Protein AF-A0A914P602-F1 (afdb_monomer_lite)

InterPro domains:
  IPR000719 Protein kinase domain [PS50011] (1-86)
  IPR001245 Serine-threonine/tyrosine-protein kinase, catalytic domain [PF07714] (1-86)
  IPR001245 Serine-threonine/tyrosine-protein kinase, catalytic domain [PR00109] (11-29)
  IPR001245 Serine-threonine/tyrosine-protein kinase, catalytic domain [PR00109] (63-73)
  IPR001245 Serine-threonine/tyrosine-protein kinase, catalytic domain [PR00109] (82-86)
  IPR008266 Tyrosine-protein kinase, active site [PS00109] (17-29)
  IPR011009 Protein kinase-like domain superfamily [SSF56112] (2-86)
  IPR020635 Tyrosine-protein kinase, catalytic domain [SM00219] (1-86)
  IPR050122 Receptor Tyrosine Kinase [PTHR24416] (1-86)

Foldseek 3Di:
DVVLAVVQLVVCVVQQKDQQADDPVQKDWDDDDPNHIDIHGHDSVVMDRDPDQWDADDPPDDGPVVLADPCCVPGVTDGSVRNVSD

Sequence (86 aa):
MCSQIAHGMTFLEERKLVHRDLAARNILVGDKISGIPEVKVADFGLARIMEEEVYEAAMGAKFPIKWTAIEAATYGNFSVKSDVWS

Radius of gyration: 13.55 Å; chains: 1; bounding box: 37×25×34 Å

Secondary structure (DSSP, 8-state):
-HHHHHHHHHHHHTTTEE-S--SGGGEEEEEEETTEEEEEE---TT-EE-SSS-EEPPTT----GGGS-HHHHHH-EE-HHHHHH-

Structure (mmCIF, N/CA/C/O backbone):
data_AF-A0A914P602-F1
#
_entry.id   AF-A0A914P602-F1
#
loop_
_atom_site.group_PDB
_atom_site.id
_atom_site.type_symbol
_atom_site.label_atom_id
_atom_site.label_alt_id
_atom_site.label_comp_id
_atom_site.label_asym_id
_atom_site.label_entity_id
_atom_site.label_seq_id
_atom_site.pdbx_PDB_ins_code
_atom_site.Cartn_x
_atom_site.Cartn_y
_atom_site.Cartn_z
_atom_site.occupancy
_atom_site.B_iso_or_equiv
_atom_site.auth_seq_id
_atom_site.auth_comp_id
_atom_site.auth_asym_id
_atom_site.auth_atom_id
_atom_site.pdbx_PDB_model_num
ATOM 1 N N . MET A 1 1 ? 11.984 -2.649 -8.449 1.00 89.50 1 MET A N 1
ATOM 2 C CA . MET A 1 1 ? 10.513 -2.726 -8.311 1.00 89.50 1 MET A CA 1
ATOM 3 C C . MET A 1 1 ? 10.081 -2.363 -6.895 1.00 89.50 1 MET A C 1
ATOM 5 O O . MET A 1 1 ? 9.493 -1.304 -6.754 1.00 89.50 1 MET A O 1
ATOM 9 N N . CYS A 1 2 ? 10.458 -3.112 -5.848 1.00 95.75 2 CYS A N 1
ATOM 10 C CA . CYS A 1 2 ? 10.037 -2.809 -4.465 1.00 95.75 2 CYS A CA 1
ATOM 11 C C . CYS A 1 2 ? 10.359 -1.377 -4.007 1.00 95.75 2 CYS A C 1
ATOM 13 O O . CYS A 1 2 ? 9.501 -0.722 -3.441 1.00 95.75 2 CYS A O 1
ATOM 15 N N . SER A 1 3 ? 11.551 -0.852 -4.321 1.00 97.19 3 SER A N 1
ATOM 16 C CA . SER A 1 3 ? 11.904 0.538 -3.983 1.00 97.19 3 SER A CA 1
ATOM 17 C C . SER A 1 3 ? 10.976 1.575 -4.635 1.00 97.19 3 SER A C 1
ATOM 19 O O . SER A 1 3 ? 10.630 2.555 -3.989 1.00 97.19 3 SER A O 1
ATOM 21 N N . GLN A 1 4 ? 10.527 1.364 -5.877 1.00 98.06 4 GLN A N 1
ATOM 22 C CA . GLN A 1 4 ? 9.585 2.277 -6.541 1.00 98.06 4 GLN A CA 1
ATOM 23 C C . GLN A 1 4 ? 8.190 2.201 -5.895 1.00 98.06 4 GLN A C 1
ATOM 25 O O . GLN A 1 4 ? 7.569 3.233 -5.667 1.00 98.06 4 GLN A O 1
ATOM 30 N N . ILE A 1 5 ? 7.734 0.991 -5.541 1.00 98.44 5 ILE A N 1
ATOM 31 C CA . ILE A 1 5 ? 6.468 0.777 -4.818 1.00 98.44 5 ILE A CA 1
ATOM 32 C C . ILE A 1 5 ? 6.524 1.465 -3.450 1.00 98.44 5 ILE A C 1
ATOM 34 O O . ILE A 1 5 ? 5.637 2.247 -3.132 1.00 98.44 5 ILE A O 1
ATOM 38 N N . ALA A 1 6 ? 7.592 1.238 -2.680 1.00 98.38 6 ALA A N 1
ATOM 39 C CA . ALA A 1 6 ? 7.785 1.843 -1.366 1.00 98.38 6 ALA A CA 1
ATOM 40 C C . ALA A 1 6 ? 7.809 3.376 -1.436 1.00 98.38 6 ALA A C 1
ATOM 42 O O . ALA A 1 6 ? 7.112 4.013 -0.659 1.00 98.38 6 ALA A O 1
ATOM 43 N N . HIS A 1 7 ? 8.516 3.971 -2.406 1.00 98.38 7 HIS A N 1
ATOM 44 C CA . HIS A 1 7 ? 8.465 5.423 -2.625 1.00 98.38 7 HIS A CA 1
ATOM 45 C C . HIS A 1 7 ? 7.046 5.916 -2.938 1.00 98.38 7 HIS A C 1
ATOM 47 O O . HIS A 1 7 ? 6.627 6.947 -2.417 1.00 98.38 7 HIS A O 1
ATOM 53 N N . GLY A 1 8 ? 6.293 5.176 -3.759 1.00 98.19 8 GLY A N 1
ATOM 54 C CA . GLY A 1 8 ? 4.883 5.465 -4.013 1.00 98.19 8 GLY A CA 1
ATOM 55 C C . GLY A 1 8 ? 4.050 5.438 -2.730 1.00 98.19 8 GLY A C 1
ATOM 56 O O . GLY A 1 8 ? 3.277 6.358 -2.492 1.00 98.19 8 GLY A O 1
ATOM 57 N N . MET A 1 9 ? 4.253 4.437 -1.872 1.00 98.56 9 MET A N 1
ATOM 58 C CA . MET A 1 9 ? 3.541 4.312 -0.596 1.00 98.56 9 MET A CA 1
ATOM 59 C C . MET A 1 9 ? 3.946 5.382 0.427 1.00 98.56 9 MET A C 1
ATOM 61 O O . MET A 1 9 ? 3.075 5.902 1.116 1.00 98.56 9 MET A O 1
ATOM 65 N N . THR A 1 10 ? 5.217 5.793 0.480 1.00 98.44 10 THR A N 1
ATOM 66 C CA . THR A 1 10 ? 5.660 6.938 1.298 1.00 98.44 10 THR A CA 1
ATOM 67 C C . THR A 1 10 ? 4.949 8.226 0.880 1.00 98.44 10 THR A C 1
ATOM 69 O O . THR A 1 10 ? 4.487 8.985 1.727 1.00 98.44 10 THR A O 1
ATOM 72 N N . PHE A 1 11 ? 4.769 8.453 -0.423 1.00 98.12 11 PHE A N 1
ATOM 73 C CA . PHE A 1 11 ? 4.019 9.612 -0.915 1.00 98.12 11 PHE A CA 1
ATOM 74 C C . PHE A 1 11 ? 2.541 9.605 -0.474 1.00 98.12 11 PHE A C 1
ATOM 76 O O . PHE A 1 11 ? 1.959 10.677 -0.265 1.00 98.12 11 PHE A O 1
ATOM 83 N N . LEU A 1 12 ? 1.927 8.421 -0.330 1.00 97.62 12 LEU A N 1
ATOM 84 C CA . LEU A 1 12 ? 0.572 8.274 0.218 1.00 97.62 12 LEU A CA 1
ATOM 85 C C . LEU A 1 12 ? 0.542 8.524 1.734 1.00 97.62 12 LEU A C 1
ATOM 87 O O . LEU A 1 12 ? -0.337 9.248 2.204 1.00 97.62 12 LEU A O 1
ATOM 91 N N . GLU A 1 13 ? 1.526 8.003 2.478 1.00 97.12 13 GLU A N 1
ATOM 92 C CA . GLU A 1 13 ? 1.696 8.235 3.924 1.00 97.12 13 GLU A CA 1
ATOM 93 C C . GLU A 1 13 ? 1.766 9.733 4.248 1.00 97.12 13 GLU A C 1
ATOM 95 O O . GLU A 1 13 ? 1.023 10.214 5.103 1.00 97.12 13 GLU A O 1
ATOM 100 N N . GLU A 1 14 ? 2.569 10.501 3.505 1.00 97.00 14 GLU A N 1
ATOM 101 C CA . GLU A 1 14 ? 2.679 11.963 3.651 1.00 97.00 14 GLU A CA 1
ATOM 102 C C . GLU A 1 14 ? 1.339 12.700 3.476 1.00 97.00 14 GLU A C 1
ATOM 104 O O . GLU A 1 14 ? 1.155 13.806 3.985 1.00 97.00 14 GLU A O 1
ATOM 109 N N . ARG A 1 15 ? 0.392 12.098 2.749 1.00 95.69 15 ARG A N 1
ATOM 110 C CA . ARG A 1 15 ? -0.955 12.634 2.492 1.00 95.69 15 ARG A CA 1
ATOM 111 C C . ARG A 1 15 ? -2.014 12.051 3.415 1.00 95.69 15 ARG A C 1
ATOM 113 O O . ARG A 1 15 ? -3.196 12.311 3.197 1.00 95.69 15 ARG A O 1
ATOM 120 N N . LYS A 1 16 ? -1.603 11.271 4.421 1.00 95.62 16 LYS A N 1
ATOM 121 C CA . LYS A 1 16 ? -2.498 10.511 5.299 1.00 95.62 16 LYS A CA 1
ATOM 122 C C . LYS A 1 16 ? -3.497 9.675 4.496 1.00 95.62 16 LYS A C 1
ATOM 124 O O . LYS A 1 16 ? -4.676 9.608 4.834 1.00 95.62 16 LYS A O 1
ATOM 129 N N . LEU A 1 17 ? -3.049 9.089 3.388 1.00 96.75 17 LEU A N 1
ATOM 130 C CA . LEU A 1 17 ? -3.877 8.244 2.541 1.00 96.75 17 LEU A CA 1
ATOM 131 C C . LEU A 1 17 ? -3.492 6.783 2.761 1.00 96.75 17 LEU A C 1
ATOM 133 O O . LEU A 1 17 ? -2.337 6.412 2.570 1.00 96.75 17 LEU A O 1
ATOM 137 N N . VAL A 1 18 ? -4.480 5.961 3.116 1.00 97.25 18 VAL A N 1
ATOM 138 C CA . VAL A 1 18 ? -4.348 4.500 3.162 1.00 97.25 18 VAL A CA 1
ATOM 139 C C . VAL A 1 18 ? -4.906 3.879 1.896 1.00 97.25 18 VAL A C 1
ATOM 141 O O . VAL A 1 18 ? -6.006 4.228 1.463 1.00 97.25 18 VAL A O 1
ATOM 144 N N . HIS A 1 19 ? -4.168 2.944 1.311 1.00 97.81 19 HIS A N 1
ATOM 145 C CA . HIS A 1 19 ? -4.534 2.235 0.093 1.00 97.81 19 HIS A CA 1
ATOM 146 C C . HIS A 1 19 ? -5.549 1.123 0.358 1.00 97.81 19 HIS A C 1
ATOM 148 O O . HIS A 1 19 ? -6.506 0.982 -0.405 1.00 97.81 19 HIS A O 1
ATOM 154 N N . ARG A 1 20 ? -5.361 0.342 1.433 1.00 96.75 20 ARG A N 1
ATOM 155 C CA . ARG A 1 20 ? -6.265 -0.737 1.890 1.00 96.75 20 ARG A CA 1
ATOM 156 C C . ARG A 1 20 ? -6.409 -1.934 0.939 1.00 96.75 20 ARG A C 1
ATOM 158 O O . ARG A 1 20 ? -7.198 -2.839 1.207 1.00 96.75 20 ARG A O 1
ATOM 165 N N . ASP A 1 21 ? -5.662 -1.942 -0.161 1.00 96.75 21 ASP A N 1
ATOM 166 C CA . ASP A 1 21 ? -5.628 -3.019 -1.159 1.00 96.75 21 ASP A CA 1
ATOM 167 C C . ASP A 1 21 ? -4.278 -3.046 -1.896 1.00 96.75 21 ASP A C 1
ATOM 169 O O . ASP A 1 21 ? -4.214 -3.211 -3.115 1.00 96.75 21 ASP A O 1
ATOM 173 N N . LEU A 1 22 ? -3.171 -2.821 -1.180 1.00 98.25 22 LEU A N 1
ATOM 174 C CA . LEU A 1 22 ? -1.851 -2.944 -1.787 1.00 98.25 22 LEU A CA 1
ATOM 175 C C . LEU A 1 22 ? -1.566 -4.430 -2.049 1.00 98.25 22 LEU A C 1
ATOM 177 O O . LEU A 1 22 ? -1.545 -5.258 -1.146 1.00 98.25 22 LEU A O 1
ATOM 181 N N . ALA A 1 23 ? -1.380 -4.789 -3.315 1.00 97.81 23 ALA A N 1
ATOM 182 C CA . ALA A 1 23 ? -1.039 -6.144 -3.727 1.00 97.81 23 ALA A CA 1
ATOM 183 C C . ALA A 1 23 ? -0.402 -6.121 -5.115 1.00 97.81 23 ALA A C 1
ATOM 185 O O . ALA A 1 23 ? -0.621 -5.194 -5.889 1.00 97.81 23 ALA A O 1
ATOM 186 N N . ALA A 1 24 ? 0.309 -7.189 -5.488 1.00 97.88 24 ALA A N 1
ATOM 187 C CA . ALA A 1 24 ? 0.968 -7.279 -6.795 1.00 97.88 24 ALA A CA 1
ATOM 188 C C . ALA A 1 24 ? 0.012 -7.071 -7.990 1.00 97.88 24 ALA A C 1
ATOM 190 O O . ALA A 1 24 ? 0.411 -6.490 -8.993 1.00 97.88 24 ALA A O 1
ATOM 191 N N . ARG A 1 25 ? -1.257 -7.495 -7.873 1.00 97.88 25 ARG A N 1
ATOM 192 C CA . ARG A 1 25 ? -2.305 -7.263 -8.894 1.00 97.88 25 ARG A CA 1
ATOM 193 C C . ARG A 1 25 ? -2.609 -5.777 -9.138 1.00 97.88 25 ARG A C 1
ATOM 195 O O . ARG A 1 25 ? -3.050 -5.432 -10.225 1.00 97.88 25 ARG A O 1
ATOM 202 N N . ASN A 1 26 ? -2.340 -4.935 -8.142 1.00 98.25 26 ASN A N 1
ATOM 203 C CA . ASN A 1 26 ? -2.586 -3.496 -8.137 1.00 98.25 26 ASN A CA 1
ATOM 204 C C . ASN A 1 26 ? -1.286 -2.7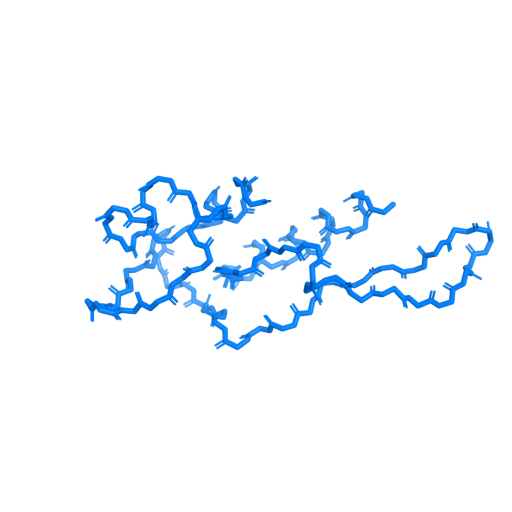07 -8.387 1.00 98.25 26 ASN A C 1
ATOM 206 O O . ASN A 1 26 ? -1.220 -1.503 -8.156 1.00 98.25 26 ASN A O 1
ATOM 210 N N . ILE A 1 27 ? -0.235 -3.377 -8.877 1.00 98.44 27 ILE A N 1
ATOM 211 C CA . ILE A 1 27 ? 0.988 -2.739 -9.361 1.00 98.44 27 ILE A CA 1
ATOM 212 C C . ILE A 1 27 ? 1.002 -2.807 -10.885 1.00 98.44 27 ILE A C 1
ATOM 214 O O . ILE A 1 27 ? 1.072 -3.885 -11.475 1.00 98.44 27 ILE A O 1
ATOM 218 N N . LEU A 1 28 ? 0.976 -1.642 -11.527 1.00 98.38 28 LEU A N 1
ATOM 219 C CA . LEU A 1 28 ? 1.117 -1.534 -12.975 1.00 98.38 28 LEU A CA 1
ATOM 220 C C . LEU A 1 28 ? 2.596 -1.527 -13.346 1.00 98.38 28 LEU A C 1
ATOM 222 O O . LEU A 1 28 ? 3.409 -0.880 -12.683 1.00 98.38 28 LEU A O 1
ATOM 226 N N . VAL A 1 29 ? 2.931 -2.228 -14.426 1.00 97.94 29 VAL A N 1
ATOM 227 C CA . VAL A 1 29 ? 4.285 -2.301 -14.979 1.00 97.94 29 VAL A CA 1
ATOM 228 C C . VAL A 1 29 ? 4.274 -1.635 -16.348 1.00 97.94 29 VAL A C 1
ATOM 230 O O . VAL A 1 29 ? 3.523 -2.050 -17.228 1.00 97.94 29 VAL A O 1
ATOM 233 N N . GLY A 1 30 ? 5.075 -0.586 -16.500 1.00 96.25 30 GLY A N 1
ATOM 234 C CA . GLY A 1 30 ? 5.259 0.147 -17.747 1.00 96.25 30 GLY A CA 1
ATOM 235 C C . GLY A 1 30 ? 6.534 -0.254 -18.486 1.00 96.25 30 GLY A C 1
ATOM 236 O O . GLY A 1 30 ? 7.149 -1.292 -18.216 1.00 96.25 30 GLY A O 1
ATOM 237 N N . ASP A 1 31 ? 6.939 0.606 -19.418 1.00 97.06 31 ASP A N 1
ATOM 238 C CA . ASP A 1 31 ? 8.149 0.421 -20.211 1.00 97.06 31 ASP A CA 1
ATOM 239 C C . ASP A 1 31 ? 9.426 0.456 -19.360 1.00 97.06 31 ASP A C 1
ATOM 241 O O . ASP A 1 31 ? 9.467 0.933 -18.220 1.00 97.06 31 ASP A O 1
ATOM 245 N N . LYS A 1 32 ? 10.510 -0.080 -19.929 1.00 96.44 32 LYS A N 1
ATOM 246 C C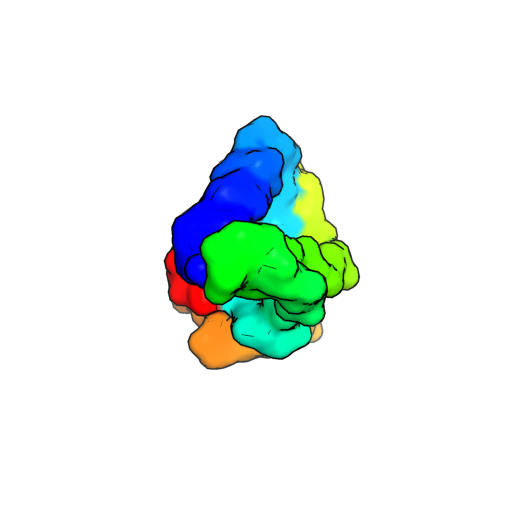A . LYS A 1 32 ? 11.822 -0.081 -19.282 1.00 96.44 32 LYS A CA 1
ATOM 247 C C . LYS A 1 32 ? 12.565 1.217 -19.572 1.00 96.44 32 LYS A C 1
ATOM 249 O O . LYS A 1 32 ? 12.876 1.508 -20.723 1.00 96.44 32 LYS A O 1
ATOM 254 N N . ILE A 1 33 ? 12.963 1.917 -18.516 1.00 92.25 33 ILE A N 1
ATOM 255 C CA . ILE A 1 33 ? 13.859 3.074 -18.575 1.00 92.25 33 ILE A CA 1
ATOM 256 C C . ILE A 1 33 ? 15.226 2.606 -18.077 1.00 92.25 33 ILE A C 1
ATOM 258 O O . ILE A 1 33 ? 15.344 2.068 -16.976 1.00 92.25 33 ILE A O 1
ATOM 262 N N . SER A 1 34 ? 16.263 2.744 -18.907 1.00 93.81 34 SER A N 1
ATOM 263 C CA . SER A 1 34 ? 17.629 2.303 -18.570 1.00 93.81 34 SER A CA 1
ATOM 264 C C . SER A 1 34 ? 17.712 0.831 -18.124 1.00 93.81 34 SER A C 1
ATOM 266 O O . SER A 1 34 ? 18.468 0.476 -17.224 1.00 93.81 34 SER A O 1
ATOM 268 N N . GLY A 1 35 ? 16.900 -0.039 -18.736 1.00 94.19 35 GLY A N 1
ATOM 269 C CA . GLY A 1 35 ? 16.863 -1.477 -18.439 1.00 94.19 35 GLY A CA 1
ATOM 270 C C . GLY A 1 35 ? 16.015 -1.882 -17.225 1.00 94.19 35 GLY A C 1
ATOM 271 O O . GLY A 1 35 ? 15.840 -3.078 -16.993 1.00 94.19 35 GLY A O 1
ATOM 272 N N . ILE A 1 36 ? 15.436 -0.928 -16.491 1.00 94.00 36 ILE A N 1
ATOM 273 C CA . ILE A 1 36 ? 14.604 -1.176 -15.306 1.00 94.00 36 ILE A CA 1
ATOM 274 C C . ILE A 1 36 ? 13.139 -0.870 -15.655 1.00 94.00 36 ILE A C 1
ATOM 276 O O . ILE A 1 36 ? 12.874 0.209 -16.181 1.00 94.00 36 ILE A O 1
ATOM 280 N N . PRO A 1 37 ? 12.174 -1.770 -15.380 1.00 95.94 37 PRO A N 1
ATOM 281 C CA . PRO A 1 37 ? 10.762 -1.464 -15.595 1.00 95.94 37 PRO A CA 1
ATOM 282 C C . PRO A 1 37 ? 10.290 -0.360 -14.644 1.00 95.94 37 PRO A C 1
ATOM 284 O O . PRO A 1 37 ? 10.584 -0.398 -13.440 1.00 95.94 37 PRO A O 1
ATOM 287 N N . GLU A 1 38 ? 9.541 0.600 -15.179 1.00 97.25 38 GLU A N 1
ATOM 288 C CA . GLU A 1 38 ? 8.792 1.554 -14.368 1.00 97.25 38 GLU A CA 1
ATOM 289 C C . GLU A 1 38 ? 7.587 0.843 -13.738 1.00 97.25 38 GLU A C 1
ATOM 291 O O . GLU A 1 38 ? 6.856 0.121 -14.419 1.00 97.25 38 GLU A O 1
ATOM 296 N N . VAL A 1 39 ? 7.383 1.009 -12.431 1.00 97.62 39 VAL A N 1
ATOM 297 C CA . VAL A 1 39 ? 6.225 0.447 -11.725 1.00 97.62 39 VAL A CA 1
ATOM 298 C C . VAL A 1 39 ? 5.475 1.525 -10.961 1.00 97.62 39 VAL A C 1
ATOM 300 O O . VAL A 1 39 ? 6.083 2.427 -10.385 1.00 97.62 39 VAL A O 1
ATOM 303 N N . LYS A 1 40 ? 4.146 1.426 -10.943 1.00 98.06 40 LYS A N 1
ATOM 304 C CA . LYS A 1 40 ? 3.266 2.382 -10.262 1.00 98.06 40 LYS A CA 1
ATOM 305 C C . LYS A 1 40 ? 2.213 1.644 -9.443 1.00 98.06 40 LYS A C 1
ATOM 307 O O . LYS A 1 40 ? 1.667 0.640 -9.896 1.00 98.06 40 LYS A O 1
ATOM 312 N N . VAL A 1 41 ? 1.938 2.159 -8.249 1.00 98.44 41 VAL A N 1
ATOM 313 C CA . VAL A 1 41 ? 0.816 1.718 -7.411 1.00 98.44 41 VAL A CA 1
ATOM 314 C C . VAL A 1 41 ? -0.488 2.201 -8.050 1.00 98.44 41 VAL A C 1
ATOM 316 O O . VAL A 1 41 ? -0.555 3.341 -8.517 1.00 98.44 41 VAL A O 1
ATOM 319 N N . ALA A 1 42 ? -1.494 1.337 -8.120 1.00 98.06 42 ALA A N 1
ATOM 320 C CA . ALA A 1 42 ? -2.762 1.592 -8.791 1.00 98.06 42 ALA A CA 1
ATOM 321 C C . ALA A 1 42 ? -3.948 1.010 -8.012 1.00 98.06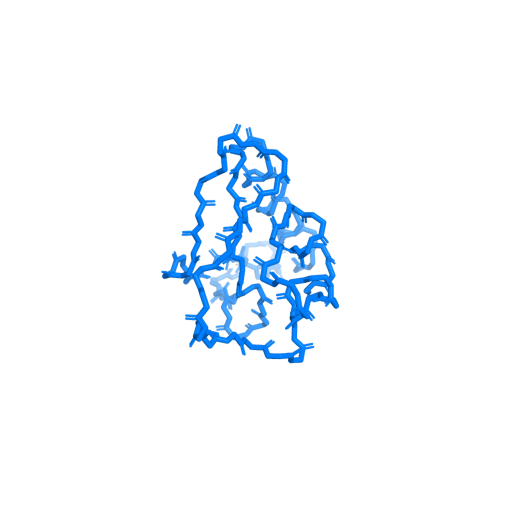 42 ALA A C 1
ATOM 323 O O . ALA A 1 42 ? -3.773 0.334 -7.012 1.00 98.06 42 ALA A O 1
ATOM 324 N N . ASP A 1 43 ? -5.154 1.265 -8.522 1.00 96.56 43 ASP A N 1
ATOM 325 C CA . ASP A 1 43 ? -6.435 0.883 -7.918 1.00 96.56 43 ASP A CA 1
ATOM 326 C C . ASP A 1 43 ? -6.661 1.445 -6.505 1.00 96.56 43 ASP A C 1
ATOM 328 O O . ASP A 1 43 ? -6.570 0.779 -5.477 1.00 96.56 43 ASP A O 1
ATOM 332 N N . PHE A 1 44 ? -7.042 2.719 -6.477 1.00 96.56 44 PHE A N 1
ATOM 333 C CA . PHE A 1 44 ? -7.396 3.445 -5.261 1.00 96.56 44 PHE A CA 1
ATOM 334 C C . PHE A 1 44 ? -8.889 3.311 -4.906 1.00 96.56 44 PHE A C 1
ATOM 336 O O . PHE A 1 44 ? -9.412 4.130 -4.152 1.00 96.56 44 PHE A O 1
ATOM 343 N N . GLY A 1 45 ? -9.611 2.310 -5.431 1.00 94.25 45 GLY A N 1
ATOM 344 C CA . GLY A 1 45 ? -11.057 2.168 -5.204 1.00 94.25 45 GLY A CA 1
ATOM 345 C C . GLY A 1 45 ? -11.437 2.014 -3.723 1.00 94.25 45 GLY A C 1
ATOM 346 O O . GLY A 1 45 ? -12.467 2.524 -3.264 1.00 94.25 45 GLY A O 1
ATOM 347 N N . LEU A 1 46 ? -10.567 1.366 -2.944 1.00 93.31 46 LEU A N 1
ATOM 348 C CA . LEU A 1 46 ? -10.724 1.210 -1.495 1.00 93.31 46 LEU A CA 1
ATOM 349 C C . LEU A 1 46 ? -9.970 2.261 -0.676 1.00 93.31 46 LEU A C 1
ATOM 351 O O . LEU A 1 46 ? -10.186 2.331 0.537 1.00 93.31 46 LEU A O 1
ATOM 355 N N . ALA A 1 47 ? -9.164 3.107 -1.317 1.00 95.56 47 ALA A N 1
ATOM 356 C CA . ALA A 1 47 ? -8.314 4.070 -0.638 1.00 95.56 47 ALA A CA 1
ATOM 357 C C . ALA A 1 47 ? -9.120 5.117 0.138 1.00 95.56 47 ALA A C 1
ATOM 359 O O . ALA A 1 47 ? -10.209 5.521 -0.284 1.00 95.56 47 ALA A O 1
ATOM 360 N N . ARG A 1 48 ? -8.602 5.572 1.280 1.00 95.69 48 ARG A N 1
ATOM 361 C CA . ARG A 1 48 ? -9.256 6.586 2.121 1.00 95.69 48 ARG A CA 1
ATOM 362 C C . ARG A 1 48 ? -8.236 7.575 2.668 1.00 95.69 48 ARG A C 1
ATOM 364 O O . ARG A 1 48 ? -7.143 7.183 3.063 1.00 95.69 48 ARG A O 1
ATOM 371 N N . ILE A 1 49 ? -8.618 8.850 2.683 1.00 94.62 49 ILE A N 1
ATOM 372 C CA . ILE A 1 49 ? -7.893 9.894 3.412 1.00 94.62 49 ILE A CA 1
ATOM 373 C C . ILE A 1 49 ? -8.291 9.780 4.879 1.00 94.62 49 ILE A C 1
ATOM 375 O O . ILE A 1 49 ? -9.470 9.605 5.192 1.00 94.62 49 ILE A O 1
ATOM 379 N N . MET A 1 50 ? -7.303 9.858 5.754 1.00 92.75 50 MET A N 1
ATOM 380 C CA . MET A 1 50 ? -7.468 9.735 7.189 1.00 92.75 50 MET A CA 1
ATOM 381 C C . MET A 1 50 ? -7.408 11.116 7.834 1.00 92.75 50 MET A C 1
ATOM 383 O O . MET A 1 50 ? -6.467 11.882 7.610 1.00 92.75 50 MET A O 1
ATOM 387 N N . GLU A 1 51 ? -8.411 11.431 8.647 1.00 89.56 51 GLU A N 1
ATOM 388 C CA . GLU A 1 51 ? -8.380 12.617 9.508 1.00 89.56 51 GLU A CA 1
ATOM 389 C C . GLU A 1 51 ? -7.502 12.355 10.747 1.00 89.56 51 GLU A C 1
ATOM 391 O O . GLU A 1 51 ? -6.712 13.214 11.152 1.00 89.56 51 GLU A O 1
ATOM 396 N N . GLU A 1 52 ? -7.558 11.123 11.264 1.00 91.25 52 GLU A N 1
ATOM 397 C CA . GLU A 1 52 ? -6.799 10.613 12.412 1.00 91.25 52 GLU A CA 1
ATOM 398 C C . GLU A 1 52 ? -5.721 9.587 11.998 1.00 91.25 52 GLU A C 1
ATOM 400 O O . GLU A 1 52 ? -5.477 9.370 10.813 1.00 91.25 52 GLU A O 1
ATOM 405 N N . GLU A 1 53 ? -5.034 8.963 12.964 1.00 91.19 53 GLU A N 1
ATOM 406 C CA . GLU A 1 53 ? -4.010 7.930 12.706 1.00 91.19 53 GLU A CA 1
ATOM 407 C C . GLU A 1 53 ? -4.585 6.560 12.323 1.00 91.19 53 GLU A C 1
ATOM 409 O O . GLU A 1 53 ? -3.861 5.716 11.784 1.00 91.19 53 GLU A O 1
ATOM 414 N N . VAL A 1 54 ? -5.878 6.340 12.573 1.00 93.94 54 VAL A N 1
ATOM 415 C CA . VAL A 1 54 ? -6.603 5.108 12.245 1.00 93.94 54 VAL A CA 1
ATOM 416 C C . VAL A 1 54 ? -7.896 5.460 11.511 1.00 93.94 54 VAL A C 1
ATOM 418 O O . VAL A 1 54 ? -8.596 6.402 11.865 1.00 93.94 54 VAL A O 1
ATOM 421 N N . TYR A 1 55 ? -8.204 4.703 10.462 1.00 93.44 55 TYR A N 1
ATOM 422 C CA . TYR A 1 55 ? -9.464 4.742 9.737 1.00 93.44 55 TYR A CA 1
ATOM 423 C C . TYR A 1 55 ? -10.273 3.495 10.075 1.00 93.44 55 TYR A C 1
ATOM 425 O O . TYR A 1 55 ? -9.847 2.376 9.780 1.00 93.44 55 TYR A O 1
ATOM 433 N N . GLU A 1 56 ? -11.457 3.688 10.642 1.00 93.06 56 GLU A N 1
ATOM 434 C CA . GLU A 1 56 ? -12.380 2.601 10.956 1.00 93.06 56 GLU A CA 1
ATOM 435 C C . GLU A 1 56 ? -13.310 2.333 9.769 1.00 93.06 56 GLU A C 1
ATOM 437 O O . GLU A 1 56 ? -14.074 3.191 9.314 1.00 93.06 56 GLU A O 1
ATOM 442 N N . ALA A 1 57 ? -13.239 1.122 9.225 1.00 89.38 57 ALA A N 1
ATOM 443 C CA . ALA A 1 57 ? -14.125 0.698 8.157 1.00 89.38 57 ALA A CA 1
ATOM 444 C C . ALA A 1 57 ? -15.516 0.325 8.688 1.00 89.38 57 ALA A C 1
ATOM 446 O O . ALA A 1 57 ? -15.663 -0.283 9.745 1.00 89.38 57 ALA A O 1
ATOM 447 N N . ALA A 1 58 ? -16.549 0.603 7.889 1.00 86.31 58 ALA A N 1
ATOM 448 C CA . ALA A 1 58 ? -17.905 0.162 8.195 1.00 86.31 58 ALA A CA 1
ATOM 449 C C . ALA A 1 58 ? -18.002 -1.374 8.291 1.00 86.31 58 ALA A C 1
ATOM 451 O O . ALA A 1 58 ? -17.386 -2.104 7.504 1.00 86.31 58 ALA A O 1
ATOM 452 N N . MET A 1 59 ? -18.836 -1.858 9.219 1.00 79.50 59 MET A N 1
ATOM 453 C CA . MET A 1 59 ? -19.116 -3.288 9.370 1.00 79.50 59 MET A CA 1
ATOM 454 C C . MET A 1 59 ? -19.577 -3.920 8.048 1.00 79.50 59 MET A C 1
ATOM 456 O O . MET A 1 59 ? -20.417 -3.374 7.335 1.00 79.50 59 MET A O 1
ATOM 460 N N . GLY A 1 60 ? -19.046 -5.107 7.745 1.00 77.06 60 GLY A N 1
ATOM 461 C CA . GLY A 1 60 ? -19.414 -5.887 6.558 1.00 77.06 60 GLY A CA 1
ATOM 462 C C . GLY A 1 60 ? -18.661 -5.522 5.274 1.00 77.06 60 GLY A C 1
ATOM 463 O O . GLY A 1 60 ? -18.927 -6.120 4.228 1.00 77.06 60 GLY A O 1
ATOM 464 N N . ALA A 1 61 ? -17.709 -4.585 5.326 1.00 81.62 61 ALA A N 1
ATOM 465 C CA . ALA A 1 61 ? -16.814 -4.326 4.204 1.00 81.62 61 ALA A CA 1
ATOM 466 C C . ALA A 1 61 ? -15.935 -5.557 3.893 1.00 81.62 61 ALA A C 1
ATOM 468 O O . ALA A 1 61 ? -15.455 -6.247 4.792 1.00 81.62 61 ALA A O 1
ATOM 469 N N . LYS A 1 62 ? -15.746 -5.854 2.600 1.00 84.62 62 LYS A N 1
ATOM 470 C CA . LYS A 1 62 ? -14.933 -6.986 2.128 1.00 84.62 62 LYS A CA 1
ATOM 471 C C . LYS A 1 62 ? -13.537 -6.507 1.750 1.00 84.62 62 LYS A C 1
ATOM 473 O O . LYS A 1 62 ? -13.407 -5.519 1.032 1.00 84.62 62 LYS A O 1
ATOM 478 N N . PHE A 1 63 ? -12.524 -7.252 2.183 1.00 87.12 63 PHE A N 1
ATOM 479 C CA . PHE A 1 63 ? -11.112 -6.924 1.988 1.00 87.12 63 PHE A CA 1
ATOM 480 C C . PHE A 1 63 ? -10.312 -8.129 1.485 1.00 87.12 63 PHE A C 1
ATOM 482 O O . PHE A 1 63 ? -10.723 -9.280 1.688 1.00 87.12 63 PHE A O 1
ATOM 489 N N . PRO A 1 64 ? -9.161 -7.896 0.835 1.00 93.88 64 PRO A N 1
ATOM 490 C CA . PRO A 1 64 ? -8.257 -8.953 0.393 1.00 93.88 64 PRO A CA 1
ATOM 491 C C . PRO A 1 64 ? -7.535 -9.607 1.583 1.00 93.88 64 PRO A C 1
ATOM 493 O O . PRO A 1 64 ? -6.380 -9.300 1.859 1.00 93.88 64 PRO A O 1
ATOM 496 N N . ILE A 1 65 ? -8.186 -10.555 2.265 1.00 93.75 65 ILE A N 1
ATOM 497 C CA . ILE A 1 65 ? -7.752 -11.079 3.578 1.00 93.75 65 ILE A CA 1
ATOM 498 C C . ILE A 1 65 ? -6.273 -11.502 3.670 1.00 93.75 65 ILE A C 1
ATOM 500 O O . ILE A 1 65 ? -5.650 -11.324 4.707 1.00 93.75 65 ILE A O 1
ATOM 504 N N . LYS A 1 66 ? -5.681 -12.020 2.584 1.00 96.62 66 LYS A N 1
ATOM 505 C CA . LYS A 1 66 ? -4.268 -12.448 2.554 1.00 96.62 66 LYS A CA 1
ATOM 506 C C . LYS A 1 66 ? -3.259 -11.290 2.598 1.00 96.62 66 LYS A C 1
ATOM 508 O O . LYS A 1 66 ? -2.104 -11.533 2.916 1.00 96.62 66 LYS A O 1
ATOM 513 N N . TRP A 1 67 ? -3.696 -10.077 2.267 1.00 97.75 67 TRP A N 1
ATOM 514 C CA . TRP A 1 67 ? -2.916 -8.834 2.297 1.00 97.75 67 TRP A CA 1
ATOM 515 C C . TRP A 1 67 ? -3.418 -7.869 3.375 1.00 97.75 67 TRP A C 1
ATOM 517 O O . TRP A 1 67 ? -2.918 -6.767 3.497 1.00 97.75 67 TRP A O 1
ATOM 527 N N . THR A 1 68 ? -4.425 -8.245 4.162 1.00 97.00 68 THR A N 1
ATOM 528 C CA . THR A 1 68 ? -4.974 -7.362 5.196 1.00 97.00 68 THR A CA 1
ATOM 529 C C . THR A 1 68 ? -4.258 -7.622 6.519 1.00 97.00 68 THR A C 1
ATOM 531 O O . THR A 1 68 ? -4.222 -8.765 6.977 1.00 97.00 68 THR A O 1
ATOM 534 N N . ALA A 1 69 ? -3.712 -6.572 7.136 1.00 97.81 69 ALA A N 1
ATOM 535 C CA . ALA A 1 69 ? -3.129 -6.651 8.474 1.00 97.81 69 ALA A CA 1
ATOM 536 C C . ALA A 1 69 ? -4.153 -7.148 9.507 1.00 97.81 69 ALA A C 1
ATOM 538 O O . ALA A 1 69 ? -5.362 -6.972 9.337 1.00 97.81 69 ALA A O 1
ATOM 539 N N . ILE A 1 70 ? -3.688 -7.779 10.586 1.00 96.56 70 ILE A N 1
ATOM 540 C CA . ILE A 1 70 ? -4.578 -8.459 11.537 1.00 96.56 70 ILE A CA 1
ATOM 541 C C . ILE A 1 70 ? -5.546 -7.495 12.233 1.00 96.56 70 ILE A C 1
ATOM 543 O O . ILE A 1 70 ? -6.714 -7.831 12.433 1.00 96.56 70 ILE A O 1
ATOM 547 N N . GLU A 1 71 ? -5.093 -6.288 12.558 1.00 96.38 71 GLU A N 1
ATOM 548 C CA . GLU A 1 71 ? -5.909 -5.238 13.158 1.00 96.38 71 GLU A CA 1
ATOM 549 C C . GLU A 1 71 ? -6.985 -4.731 12.188 1.00 96.38 71 GLU A C 1
ATOM 551 O O . GLU A 1 71 ? -8.135 -4.533 12.585 1.00 96.38 71 GLU A O 1
ATOM 556 N N . ALA A 1 72 ? -6.654 -4.633 10.900 1.00 95.81 72 ALA A N 1
ATOM 557 C CA . ALA A 1 72 ? -7.594 -4.253 9.853 1.00 95.81 72 ALA A CA 1
ATOM 558 C C . ALA A 1 72 ? -8.609 -5.370 9.563 1.00 95.81 72 ALA A C 1
ATOM 560 O O . ALA A 1 72 ? -9.792 -5.101 9.363 1.00 95.81 72 ALA A O 1
ATOM 561 N N . ALA A 1 73 ? -8.177 -6.631 9.588 1.00 94.00 73 ALA A N 1
ATOM 562 C CA . ALA A 1 73 ? -9.033 -7.787 9.338 1.00 94.00 73 ALA A CA 1
ATOM 563 C C . ALA A 1 73 ? -9.997 -8.077 10.498 1.00 94.00 73 ALA A C 1
ATOM 565 O O . ALA A 1 73 ? -11.127 -8.503 10.266 1.00 94.00 73 ALA A O 1
ATOM 566 N N . THR A 1 74 ? -9.547 -7.863 11.737 1.00 93.19 74 THR A N 1
ATOM 567 C CA . THR A 1 74 ? -10.314 -8.200 12.946 1.00 93.19 74 THR A CA 1
ATOM 568 C C . THR A 1 74 ? -11.216 -7.053 13.382 1.00 93.19 74 THR A C 1
ATOM 570 O O . THR A 1 74 ? -12.359 -7.290 13.767 1.00 93.19 74 THR A O 1
ATOM 573 N N . TYR A 1 75 ? -10.713 -5.818 13.318 1.00 93.19 75 TYR A N 1
ATOM 574 C CA . TYR A 1 75 ? -11.395 -4.648 13.878 1.00 93.19 75 TYR A CA 1
ATOM 575 C C . TYR A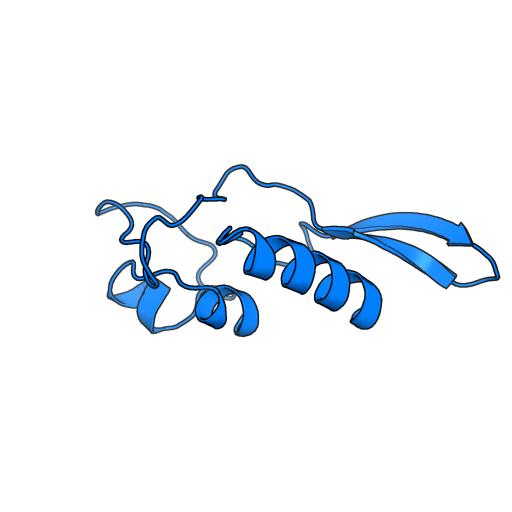 1 75 ? -11.831 -3.640 12.813 1.00 93.19 75 TYR A C 1
ATOM 577 O O . TYR A 1 75 ? -12.542 -2.697 13.130 1.00 93.19 75 TYR A O 1
ATOM 585 N N . GLY A 1 76 ? -11.435 -3.825 11.549 1.00 93.88 76 GLY A N 1
ATOM 586 C CA . GLY A 1 76 ? -11.670 -2.820 10.512 1.00 93.88 76 GLY A CA 1
ATOM 587 C C . GLY A 1 76 ? -10.782 -1.583 10.661 1.00 93.88 76 GLY A C 1
ATOM 588 O O . GLY A 1 76 ? -11.070 -0.574 10.023 1.00 93.88 76 GLY A O 1
ATOM 589 N N . ASN A 1 77 ? -9.720 -1.656 11.471 1.00 95.81 77 ASN A N 1
ATOM 590 C CA . ASN A 1 77 ? -8.829 -0.539 11.772 1.00 95.81 77 ASN A CA 1
ATOM 591 C C . ASN A 1 77 ? -7.691 -0.477 10.754 1.00 95.81 77 ASN A C 1
ATOM 593 O O . ASN A 1 77 ? -6.744 -1.257 10.817 1.00 95.81 77 ASN A O 1
ATOM 597 N N . PHE A 1 78 ? -7.777 0.461 9.820 1.00 96.56 78 PHE A N 1
ATOM 598 C CA . PHE A 1 78 ? -6.753 0.693 8.810 1.00 96.56 78 PHE A CA 1
ATOM 599 C C . PHE A 1 78 ? -5.843 1.840 9.223 1.00 96.56 78 PHE A C 1
ATOM 601 O O . PHE A 1 78 ? -6.288 2.878 9.696 1.00 96.56 78 PHE A O 1
ATOM 608 N N . SER A 1 79 ? -4.554 1.668 8.995 1.00 97.12 79 SER A N 1
ATOM 609 C CA . SER A 1 79 ? -3.547 2.710 9.165 1.00 97.12 79 SER A CA 1
ATOM 610 C C . SER A 1 79 ? -2.495 2.584 8.076 1.00 97.12 79 SER A C 1
ATOM 612 O O . SER A 1 79 ? -2.444 1.583 7.355 1.00 97.12 79 SER A O 1
ATOM 614 N N . VAL A 1 80 ? -1.582 3.546 7.993 1.00 96.88 80 VAL A N 1
ATOM 615 C CA . VAL A 1 80 ? -0.420 3.400 7.109 1.00 96.88 80 VAL A CA 1
ATOM 616 C C . VAL A 1 80 ? 0.378 2.132 7.449 1.00 96.88 80 VAL A C 1
ATOM 618 O O . VAL A 1 80 ? 0.924 1.484 6.563 1.00 96.88 80 VAL A O 1
ATOM 621 N N . LYS A 1 81 ? 0.398 1.695 8.717 1.00 97.81 81 LYS A N 1
ATOM 622 C CA . LYS A 1 81 ? 1.080 0.450 9.111 1.00 97.81 81 LYS A CA 1
ATOM 623 C C . LYS A 1 81 ? 0.363 -0.803 8.607 1.00 97.81 81 LYS A C 1
ATOM 625 O O . LYS A 1 81 ? 1.035 -1.785 8.302 1.00 97.81 81 LYS A O 1
ATOM 630 N N . SER A 1 82 ? -0.954 -0.739 8.417 1.00 97.88 82 SER A N 1
ATOM 631 C CA . SER A 1 82 ? -1.689 -1.825 7.763 1.00 97.88 82 SER A CA 1
ATOM 632 C C . SER A 1 82 ? -1.348 -1.951 6.269 1.00 97.88 82 SER A C 1
ATOM 634 O O . SER A 1 82 ? -1.292 -3.064 5.751 1.00 97.88 82 SER A O 1
ATOM 636 N N . ASP A 1 83 ? -1.016 -0.843 5.593 1.00 97.81 83 ASP A N 1
ATOM 637 C CA . ASP A 1 83 ? -0.487 -0.885 4.221 1.00 97.81 83 ASP A CA 1
ATOM 638 C C . ASP A 1 83 ? 0.969 -1.379 4.172 1.00 97.81 83 ASP A C 1
ATOM 640 O O . ASP A 1 83 ? 1.374 -1.968 3.179 1.00 97.81 83 ASP A O 1
ATOM 644 N N . VAL A 1 84 ? 1.761 -1.180 5.234 1.00 98.12 84 V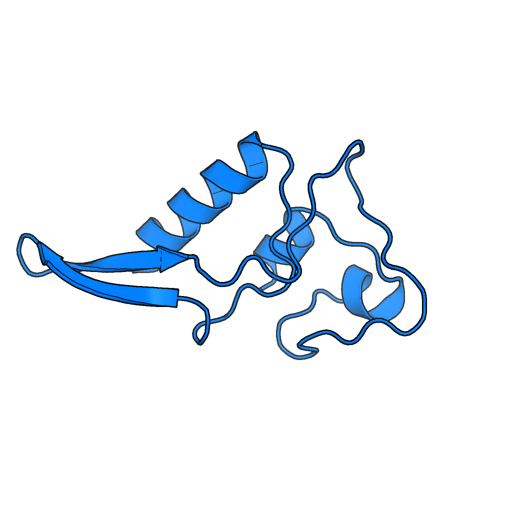AL A N 1
ATOM 645 C CA . VAL A 1 84 ? 3.131 -1.727 5.341 1.00 98.12 84 VAL A CA 1
ATOM 646 C C . VAL A 1 84 ? 3.130 -3.251 5.509 1.00 98.12 84 VAL A C 1
ATOM 648 O O . VAL A 1 84 ? 4.075 -3.910 5.082 1.00 98.12 84 VAL A O 1
ATOM 651 N N . TRP A 1 85 ? 2.096 -3.816 6.140 1.00 98.06 85 TRP A N 1
ATOM 652 C CA . TRP A 1 85 ? 1.913 -5.270 6.228 1.00 98.06 85 TRP A CA 1
ATOM 653 C C . TRP A 1 85 ? 1.696 -5.915 4.851 1.00 98.06 85 TRP A C 1
ATOM 655 O O . TRP A 1 85 ? 2.093 -7.063 4.644 1.00 98.06 85 TRP A O 1
ATOM 665 N N . SER A 1 86 ? 1.015 -5.193 3.958 1.00 95.75 86 SER A N 1
ATOM 666 C CA . SER A 1 86 ? 0.579 -5.667 2.640 1.00 95.75 86 SER A CA 1
ATOM 667 C C . SER A 1 86 ? 1.752 -5.885 1.680 1.00 95.75 86 SER A C 1
ATOM 669 O O . SER A 1 86 ? 1.737 -6.922 0.971 1.00 95.75 86 SER 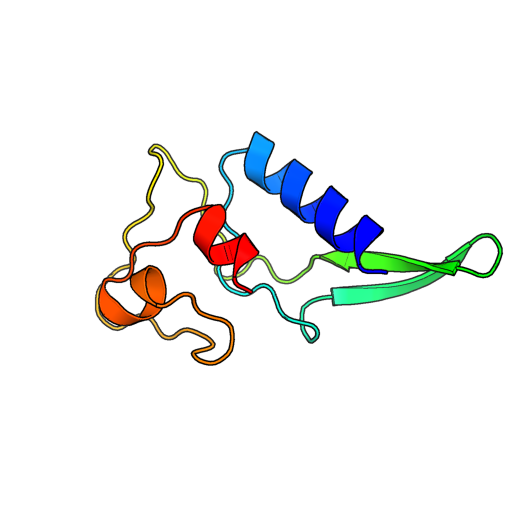A O 1
#

Organism: NCBI:txid227884

pLDDT: mean 95.12, std 4.17, range [77.06, 98.56]